Protein AF-A0A2E2WP76-F1 (afdb_monomer)

Structure (mmCIF, N/CA/C/O backbone):
data_AF-A0A2E2WP76-F1
#
_entry.id   AF-A0A2E2WP76-F1
#
loop_
_atom_site.group_PDB
_atom_site.id
_atom_site.type_symbol
_atom_site.label_atom_id
_atom_site.label_alt_id
_atom_site.label_comp_id
_atom_site.label_asym_id
_atom_site.label_entity_id
_atom_site.label_seq_id
_atom_site.pdbx_PDB_ins_code
_atom_site.Cartn_x
_atom_site.Cartn_y
_atom_site.Cartn_z
_atom_site.occupancy
_atom_site.B_iso_or_equiv
_atom_site.auth_seq_id
_atom_site.auth_comp_id
_atom_site.auth_asym_id
_atom_site.auth_atom_id
_atom_site.pdbx_PDB_model_num
ATOM 1 N N . MET A 1 1 ? -3.401 -1.763 -27.498 1.00 46.47 1 MET A N 1
ATOM 2 C CA . MET A 1 1 ? -4.313 -1.823 -26.335 1.00 46.47 1 MET A CA 1
ATOM 3 C C . MET A 1 1 ? -3.497 -1.572 -25.078 1.00 46.47 1 MET A C 1
ATOM 5 O O . MET A 1 1 ? -2.709 -2.426 -24.695 1.00 46.47 1 MET A O 1
ATOM 9 N N . THR A 1 2 ? -3.584 -0.381 -24.490 1.00 55.16 2 THR A N 1
ATOM 10 C CA . 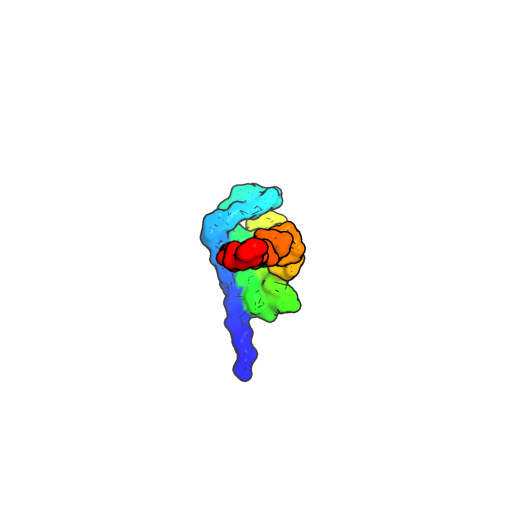THR A 1 2 ? -2.850 -0.057 -23.260 1.00 55.16 2 THR A CA 1
ATOM 11 C C . THR A 1 2 ? -3.571 -0.712 -22.088 1.00 55.16 2 THR A C 1
ATOM 13 O O . THR A 1 2 ? -4.680 -0.331 -21.720 1.00 55.16 2 THR A O 1
ATOM 16 N N . LYS A 1 3 ? -2.980 -1.784 -21.557 1.00 58.72 3 LYS A N 1
ATOM 17 C CA . LYS A 1 3 ? -3.533 -2.556 -20.443 1.00 58.72 3 LYS A CA 1
ATOM 18 C C . LYS A 1 3 ? -3.601 -1.624 -19.229 1.00 58.72 3 LYS A C 1
ATOM 20 O O . LYS A 1 3 ? -2.574 -1.291 -18.647 1.00 58.72 3 LYS A O 1
ATOM 25 N N . LYS A 1 4 ? -4.798 -1.122 -18.903 1.00 61.91 4 LYS A N 1
ATOM 26 C CA . LYS A 1 4 ? -5.017 -0.291 -17.715 1.00 61.91 4 LYS A CA 1
ATOM 27 C C . LYS A 1 4 ? -4.924 -1.192 -16.497 1.00 61.91 4 LYS A C 1
ATOM 29 O O . LYS A 1 4 ? -5.874 -1.873 -16.129 1.00 61.91 4 LYS A O 1
ATOM 34 N N . TYR A 1 5 ? -3.739 -1.249 -15.922 1.00 70.00 5 TYR A N 1
ATOM 35 C CA . TYR A 1 5 ? -3.515 -1.946 -14.675 1.00 70.00 5 TYR A CA 1
ATOM 36 C C . TYR A 1 5 ? -4.209 -1.180 -13.544 1.00 70.00 5 TYR A C 1
ATOM 38 O O . TYR A 1 5 ? -3.955 0.004 -13.332 1.00 70.00 5 TYR A O 1
ATOM 46 N N . ALA A 1 6 ? -5.134 -1.850 -12.861 1.00 75.44 6 ALA A N 1
ATOM 47 C CA . ALA A 1 6 ? -5.886 -1.272 -11.758 1.00 75.44 6 ALA A CA 1
ATOM 48 C C . ALA A 1 6 ? -5.042 -1.234 -10.479 1.00 75.44 6 ALA A C 1
ATOM 50 O O . ALA A 1 6 ? -4.244 -2.140 -10.218 1.00 75.44 6 ALA A O 1
ATOM 51 N N . LYS A 1 7 ? -5.271 -0.203 -9.662 1.00 82.19 7 LYS A N 1
ATOM 52 C CA . LYS A 1 7 ? -4.793 -0.166 -8.281 1.00 82.19 7 LYS A CA 1
ATOM 53 C C . LYS A 1 7 ? -5.585 -1.200 -7.476 1.00 82.19 7 LYS A C 1
ATOM 55 O O . LYS A 1 7 ? -6.814 -1.174 -7.511 1.00 82.19 7 LYS A O 1
ATOM 60 N N . LYS A 1 8 ? -4.908 -2.125 -6.797 1.00 83.75 8 LYS A N 1
ATOM 61 C CA . LYS A 1 8 ? -5.543 -3.186 -5.996 1.00 83.75 8 LYS A CA 1
ATOM 62 C C . LYS A 1 8 ? -5.255 -2.991 -4.524 1.00 83.75 8 LYS A C 1
ATOM 64 O O . LYS A 1 8 ? -4.147 -2.632 -4.150 1.00 83.75 8 LYS A O 1
ATOM 69 N N . PHE A 1 9 ? -6.239 -3.285 -3.699 1.00 84.81 9 PHE A N 1
ATOM 70 C CA . PHE A 1 9 ? -6.092 -3.275 -2.257 1.00 84.81 9 PHE A CA 1
ATOM 71 C C . PHE A 1 9 ? -5.557 -4.616 -1.747 1.00 84.81 9 PHE A C 1
ATOM 73 O O . PHE A 1 9 ? -5.925 -5.664 -2.283 1.00 84.81 9 PHE A O 1
ATOM 80 N N . ILE A 1 10 ? -4.690 -4.593 -0.734 1.00 83.12 10 ILE A N 1
ATOM 81 C CA . ILE A 1 10 ? -4.101 -5.803 -0.153 1.00 83.12 10 ILE A CA 1
ATOM 82 C C . ILE A 1 10 ? -4.812 -6.123 1.165 1.00 83.12 10 ILE A C 1
ATOM 84 O O . ILE A 1 10 ? -4.514 -5.521 2.195 1.00 83.12 10 ILE A O 1
ATOM 88 N N . ALA A 1 11 ? -5.739 -7.082 1.117 1.00 81.50 11 ALA A N 1
ATOM 89 C CA . ALA A 1 11 ? -6.468 -7.533 2.298 1.00 81.50 11 ALA A CA 1
ATOM 90 C C . ALA A 1 11 ? -5.535 -8.253 3.288 1.00 81.50 11 ALA A C 1
ATOM 92 O O . ALA A 1 11 ? -4.742 -9.108 2.883 1.00 81.50 11 ALA A O 1
ATOM 93 N N . GLY A 1 12 ? -5.614 -7.901 4.572 1.00 81.19 12 GLY A N 1
ATOM 94 C CA . GLY A 1 12 ? -4.803 -8.500 5.641 1.00 81.19 12 GLY A CA 1
ATOM 95 C C . GLY A 1 12 ? -3.339 -8.047 5.681 1.00 81.19 12 GLY A C 1
ATOM 96 O O . GLY A 1 12 ? -2.559 -8.553 6.487 1.00 81.19 12 GLY A O 1
ATOM 97 N N . ALA A 1 13 ? -2.939 -7.087 4.842 1.00 86.06 13 ALA A N 1
ATOM 98 C CA . ALA A 1 13 ? -1.608 -6.503 4.928 1.00 86.06 13 ALA A CA 1
ATOM 99 C C . ALA A 1 13 ? -1.574 -5.392 5.980 1.00 86.06 13 ALA A C 1
ATOM 101 O O . ALA A 1 13 ? -2.321 -4.416 5.902 1.00 86.06 13 ALA A O 1
ATOM 102 N N . VAL A 1 14 ? -0.653 -5.533 6.931 1.00 88.00 14 VAL A N 1
ATOM 103 C CA . VAL A 1 14 ? -0.385 -4.530 7.962 1.00 88.00 14 VAL A CA 1
ATOM 104 C C . VAL A 1 14 ? 0.724 -3.600 7.487 1.00 88.00 14 VAL A C 1
ATOM 106 O O . VAL A 1 14 ? 1.791 -4.038 7.048 1.00 88.00 14 VAL A O 1
ATOM 109 N N . CYS A 1 15 ? 0.492 -2.293 7.575 1.00 88.44 15 CYS A N 1
ATOM 110 C CA . CYS A 1 15 ? 1.511 -1.303 7.274 1.00 88.44 15 CYS A CA 1
ATOM 111 C C . CYS A 1 15 ? 2.627 -1.351 8.335 1.00 88.44 15 CYS A C 1
ATOM 113 O O . CYS A 1 15 ? 2.350 -1.073 9.500 1.00 88.44 15 CYS A O 1
ATOM 115 N N . PRO A 1 16 ? 3.903 -1.572 7.970 1.00 84.12 16 PRO A N 1
ATOM 116 C CA . PRO A 1 16 ? 4.992 -1.624 8.951 1.00 84.12 16 PRO A CA 1
ATOM 117 C C . PRO A 1 16 ? 5.261 -0.265 9.618 1.00 84.12 16 PRO A C 1
ATOM 119 O O . PRO A 1 16 ? 5.869 -0.206 10.678 1.00 84.12 16 PRO A O 1
ATOM 122 N N . LYS A 1 17 ? 4.809 0.838 9.004 1.00 88.88 17 LYS A N 1
ATOM 123 C CA . LYS A 1 17 ? 5.082 2.204 9.474 1.00 88.88 17 LYS A CA 1
ATOM 124 C C . LYS A 1 17 ? 4.045 2.739 10.461 1.00 88.88 17 LYS A C 1
ATOM 126 O O . LYS A 1 17 ? 4.371 3.595 11.270 1.00 88.88 17 LYS A O 1
ATOM 131 N N . CYS A 1 18 ? 2.795 2.288 10.361 1.00 90.25 18 CYS A N 1
ATOM 132 C CA . CYS A 1 18 ? 1.692 2.778 11.202 1.00 90.25 18 CYS A CA 1
ATOM 133 C C . CYS A 1 18 ? 0.820 1.668 11.799 1.00 90.25 18 CYS A C 1
ATOM 135 O O . CYS A 1 18 ? -0.123 1.976 12.513 1.00 90.25 18 CYS A O 1
ATOM 137 N N . GLN A 1 19 ? 1.117 0.399 11.503 1.00 88.94 19 GLN A N 1
ATOM 138 C CA . GLN A 1 19 ? 0.390 -0.788 11.971 1.00 88.94 19 GLN A CA 1
ATOM 139 C C . GLN A 1 19 ? -1.093 -0.843 11.574 1.00 88.94 19 GLN A C 1
ATOM 141 O O . GL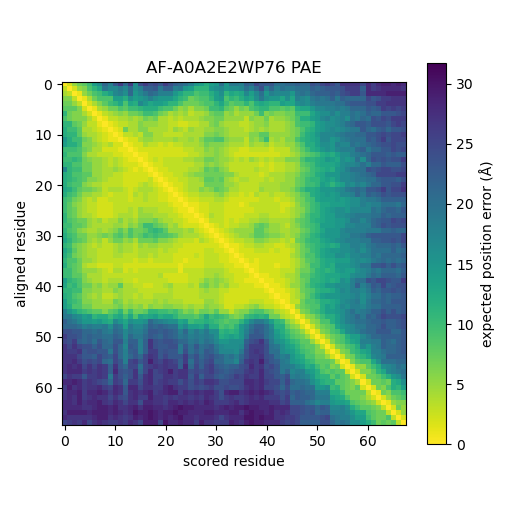N A 1 19 ? -1.837 -1.675 12.078 1.00 88.94 19 GLN A O 1
ATOM 146 N N . ALA A 1 20 ? -1.523 -0.002 10.632 1.00 87.81 20 ALA A N 1
ATOM 147 C CA . ALA A 1 20 ? -2.864 -0.083 10.077 1.00 87.81 20 ALA A CA 1
ATOM 148 C C . ALA A 1 20 ? -2.990 -1.308 9.159 1.00 87.81 20 ALA A C 1
ATOM 150 O O . ALA A 1 20 ? -2.139 -1.528 8.291 1.00 87.81 20 ALA A O 1
ATOM 151 N N . THR A 1 21 ? -4.036 -2.099 9.370 1.00 89.00 21 THR A N 1
ATOM 152 C CA . THR A 1 21 ? -4.431 -3.224 8.514 1.00 89.00 21 THR A CA 1
ATOM 153 C C . THR A 1 21 ? -5.323 -2.704 7.402 1.00 89.00 21 THR A C 1
ATOM 155 O O . THR A 1 21 ? -6.070 -1.755 7.629 1.00 89.00 21 THR A O 1
ATOM 158 N N . ASP A 1 22 ? -5.267 -3.317 6.219 1.00 86.50 22 ASP A N 1
ATOM 159 C CA . ASP A 1 22 ? -6.199 -2.978 5.141 1.00 86.50 22 ASP A CA 1
ATOM 160 C C . ASP A 1 22 ? -6.046 -1.491 4.741 1.00 86.50 22 ASP A C 1
ATOM 162 O O . ASP A 1 22 ? -6.993 -0.720 4.619 1.00 86.50 22 ASP A O 1
ATOM 166 N N . THR A 1 23 ? -4.803 -1.035 4.575 1.00 90.19 23 THR A N 1
ATOM 167 C CA . THR A 1 23 ? -4.512 0.334 4.102 1.00 90.19 23 THR A CA 1
ATOM 168 C C . THR A 1 23 ? -3.485 0.375 2.981 1.00 90.19 23 THR A C 1
ATOM 170 O O . THR A 1 23 ? -3.138 1.452 2.500 1.00 90.19 23 THR A O 1
ATOM 173 N N . LEU A 1 24 ? -2.974 -0.781 2.556 1.00 88.88 24 LEU A N 1
ATOM 174 C CA . LEU A 1 24 ? -1.972 -0.885 1.504 1.00 88.88 24 LEU A CA 1
ATOM 175 C C . LEU A 1 24 ? -2.641 -1.079 0.140 1.00 88.88 24 LEU A C 1
ATOM 177 O O . LEU A 1 24 ? -3.404 -2.019 -0.079 1.00 88.88 24 LEU A O 1
ATOM 181 N N . ILE A 1 25 ? -2.300 -0.200 -0.795 1.00 89.56 25 ILE A N 1
ATOM 182 C CA . ILE A 1 25 ? -2.724 -0.219 -2.192 1.00 89.56 25 ILE A CA 1
ATOM 183 C C . ILE A 1 25 ? -1.516 -0.533 -3.059 1.00 89.56 25 ILE A C 1
ATOM 185 O O . ILE A 1 25 ? -0.462 0.067 -2.907 1.00 89.56 25 ILE A O 1
ATOM 189 N N . VAL A 1 26 ? -1.672 -1.446 -4.004 1.00 87.56 26 VAL A N 1
ATOM 190 C CA . VAL A 1 26 ? -0.671 -1.809 -5.000 1.00 87.56 26 VAL A CA 1
ATOM 191 C C . VAL A 1 26 ? -1.031 -1.183 -6.343 1.00 87.56 26 VAL A C 1
ATOM 193 O O . VAL A 1 26 ? -2.160 -1.304 -6.816 1.00 87.56 26 VAL A O 1
ATOM 196 N N . ASP A 1 27 ? -0.063 -0.539 -6.979 1.00 86.69 27 ASP A N 1
ATOM 197 C CA . ASP A 1 27 ? -0.145 -0.011 -8.331 1.00 86.69 27 ASP A CA 1
ATOM 198 C C . ASP A 1 27 ? 0.603 -0.940 -9.291 1.00 86.69 27 ASP A C 1
ATOM 200 O O . ASP A 1 27 ? 1.828 -1.075 -9.228 1.00 86.69 27 ASP A O 1
ATOM 204 N N . GLN A 1 28 ? -0.160 -1.608 -10.162 1.00 81.94 28 GLN A N 1
ATOM 205 C CA . GLN A 1 28 ? 0.370 -2.521 -11.179 1.00 81.94 28 GLN A CA 1
ATOM 206 C C . GLN A 1 28 ? 0.639 -1.833 -12.526 1.00 81.94 28 GLN A C 1
ATOM 208 O O . GLN A 1 28 ? 1.069 -2.494 -13.467 1.00 81.94 28 GLN A O 1
ATOM 213 N N . GLY A 1 29 ? 0.346 -0.533 -12.651 1.00 80.94 29 GLY A N 1
ATOM 214 C CA . GLY A 1 29 ? 0.531 0.230 -13.891 1.00 80.94 29 GLY A CA 1
ATOM 215 C C . GLY A 1 29 ? 1.950 0.717 -14.106 1.00 80.94 29 GLY A C 1
ATOM 216 O O . GLY A 1 29 ? 2.299 1.109 -15.218 1.00 80.94 29 GLY A O 1
ATOM 217 N N . VAL A 1 30 ? 2.765 0.654 -13.059 1.00 77.31 30 VAL A N 1
ATOM 218 C CA . VAL A 1 30 ? 4.175 1.018 -13.075 1.00 77.31 30 VAL A CA 1
ATOM 219 C C . VAL A 1 30 ? 5.048 -0.226 -12.928 1.00 77.31 30 VAL A C 1
ATOM 221 O O . VAL A 1 30 ? 4.707 -1.168 -12.216 1.00 77.31 30 VAL A O 1
ATOM 224 N N . THR A 1 31 ? 6.182 -0.238 -13.627 1.00 81.19 31 THR A N 1
ATOM 225 C CA . THR A 1 31 ? 7.235 -1.246 -13.459 1.00 81.19 31 THR A CA 1
ATOM 226 C C . THR A 1 31 ? 8.488 -0.523 -12.965 1.00 81.19 31 THR A C 1
ATOM 228 O O . THR A 1 31 ? 8.964 0.363 -13.674 1.00 81.19 31 THR A O 1
ATOM 231 N N . PRO A 1 32 ? 9.011 -0.844 -11.769 1.00 80.44 32 PRO A N 1
ATOM 232 C CA . PRO A 1 32 ? 8.560 -1.889 -10.846 1.00 80.44 32 PRO A CA 1
ATOM 233 C C . PRO A 1 32 ? 7.235 -1.545 -10.146 1.00 80.44 32 PRO A C 1
ATOM 235 O O . PRO A 1 32 ? 6.933 -0.379 -9.899 1.00 80.44 32 PRO A O 1
ATOM 238 N N . MET A 1 33 ? 6.467 -2.583 -9.801 1.00 82.75 33 MET A N 1
ATOM 239 C CA . MET A 1 33 ? 5.205 -2.461 -9.062 1.00 82.75 33 MET A CA 1
ATOM 240 C C . MET A 1 33 ? 5.432 -1.699 -7.754 1.00 82.75 33 MET A C 1
ATOM 242 O O . MET A 1 33 ? 6.401 -1.979 -7.042 1.00 82.75 33 MET A O 1
ATOM 246 N N . ARG A 1 34 ? 4.554 -0.754 -7.411 1.00 86.44 34 ARG A N 1
ATOM 247 C CA . ARG A 1 34 ? 4.673 0.028 -6.169 1.0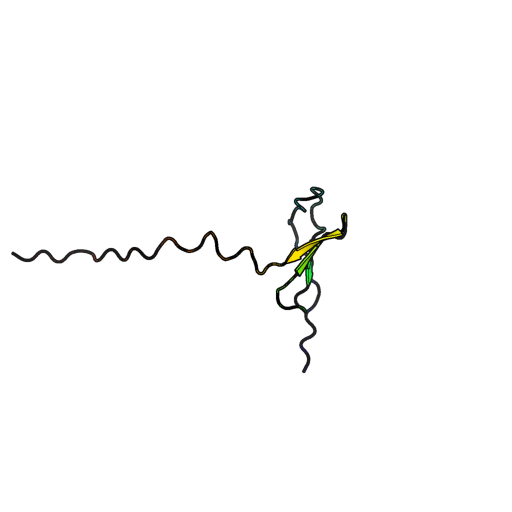0 86.44 34 ARG A CA 1
ATOM 248 C C . ARG A 1 34 ? 3.485 -0.206 -5.259 1.00 86.44 34 ARG A C 1
ATOM 250 O O . ARG A 1 34 ? 2.365 -0.318 -5.736 1.00 86.44 34 ARG A O 1
ATOM 257 N N . ARG A 1 35 ? 3.724 -0.256 -3.951 1.00 88.81 35 ARG A N 1
ATOM 258 C CA . ARG A 1 35 ? 2.681 -0.277 -2.922 1.00 88.81 35 ARG A CA 1
ATOM 259 C C . ARG A 1 35 ? 2.710 1.008 -2.108 1.00 88.81 35 ARG A C 1
ATOM 261 O O . ARG A 1 35 ? 3.793 1.475 -1.778 1.00 88.81 35 ARG A O 1
ATOM 268 N N . GLU A 1 36 ? 1.550 1.553 -1.777 1.00 90.12 36 GLU A N 1
ATOM 269 C CA . GLU A 1 36 ? 1.366 2.775 -0.998 1.00 90.12 36 GLU A CA 1
ATOM 270 C C . GLU A 1 36 ? 0.362 2.549 0.138 1.00 90.12 36 GLU A C 1
ATOM 272 O O . GLU A 1 36 ? -0.664 1.905 -0.055 1.00 90.12 36 GLU A O 1
ATOM 277 N N . CYS A 1 37 ? 0.643 3.074 1.329 1.00 91.62 37 CYS A N 1
ATOM 278 C CA . CYS A 1 37 ? -0.274 3.078 2.460 1.00 91.62 37 CYS A CA 1
ATOM 279 C C . CYS A 1 37 ? -1.095 4.368 2.469 1.00 91.62 37 CYS A C 1
ATOM 281 O O . CYS A 1 37 ? -0.529 5.445 2.652 1.00 91.62 37 CYS A O 1
ATOM 283 N N . VAL A 1 38 ? -2.422 4.267 2.378 1.00 89.25 38 VAL A N 1
ATOM 284 C CA . VAL A 1 38 ? -3.311 5.444 2.385 1.00 89.25 38 VAL A CA 1
ATOM 285 C C . VAL A 1 38 ? -3.425 6.133 3.743 1.00 89.25 38 VAL A C 1
ATOM 287 O O . VAL A 1 38 ? -3.826 7.287 3.806 1.00 89.25 38 VAL A O 1
ATOM 290 N N . ASN A 1 39 ? -3.058 5.452 4.831 1.00 89.56 39 ASN A N 1
ATOM 291 C CA . ASN A 1 39 ? -3.179 6.002 6.182 1.00 89.56 39 ASN A CA 1
ATOM 292 C C . ASN A 1 39 ? -1.994 6.900 6.575 1.00 89.56 39 ASN A C 1
ATOM 294 O O . ASN A 1 39 ? -2.166 7.896 7.266 1.00 89.56 39 ASN A O 1
ATOM 298 N N . CYS A 1 40 ? -0.775 6.548 6.153 1.00 91.19 40 CYS A N 1
ATOM 299 C CA . CYS A 1 40 ? 0.448 7.262 6.548 1.00 91.19 40 CYS A CA 1
ATOM 300 C C . CYS A 1 40 ? 1.326 7.720 5.374 1.00 91.19 40 CYS A C 1
ATOM 302 O O . CYS A 1 40 ? 2.393 8.292 5.606 1.00 91.19 40 CYS A O 1
ATOM 304 N N . GLY A 1 41 ? 0.930 7.421 4.133 1.00 88.88 41 GLY A N 1
ATOM 305 C CA . GLY A 1 41 ? 1.679 7.758 2.920 1.00 88.88 41 GLY A CA 1
ATOM 306 C C . GLY A 1 41 ? 2.933 6.910 2.680 1.00 88.88 41 GLY A C 1
ATOM 307 O O . GLY A 1 41 ? 3.808 7.308 1.920 1.00 88.88 41 GLY A O 1
ATOM 308 N N . PHE A 1 42 ? 3.085 5.762 3.350 1.00 88.56 42 PHE A N 1
ATOM 309 C CA . PHE A 1 42 ? 4.250 4.889 3.157 1.00 88.56 42 PHE A CA 1
ATOM 310 C C . PHE A 1 42 ? 4.259 4.276 1.751 1.00 88.56 42 PHE A C 1
ATOM 312 O O . PHE A 1 42 ? 3.320 3.568 1.415 1.00 88.56 42 PHE A O 1
ATOM 319 N N . GLN A 1 43 ? 5.324 4.471 0.972 1.00 87.81 43 GLN A N 1
ATOM 320 C CA . GLN A 1 43 ? 5.486 3.889 -0.365 1.00 87.81 43 GLN A CA 1
ATOM 321 C C . GLN A 1 43 ? 6.658 2.905 -0.396 1.00 87.81 43 GLN A C 1
ATOM 323 O O . GLN A 1 43 ? 7.714 3.175 0.168 1.00 87.81 43 GLN A O 1
ATOM 328 N N . GLN A 1 44 ? 6.497 1.777 -1.086 1.00 83.31 44 GLN A N 1
ATOM 329 C CA . GLN A 1 44 ? 7.560 0.793 -1.280 1.00 83.31 44 GLN A CA 1
ATOM 330 C C . GLN A 1 44 ? 7.486 0.174 -2.680 1.00 83.31 44 GLN A C 1
ATOM 332 O O . GLN A 1 44 ? 6.411 -0.205 -3.144 1.00 83.31 44 GLN A O 1
ATOM 337 N N . ALA A 1 45 ? 8.629 0.029 -3.351 1.00 85.00 45 ALA A N 1
ATOM 338 C CA . ALA A 1 45 ? 8.723 -0.723 -4.599 1.00 85.00 45 ALA A CA 1
ATOM 339 C C . ALA A 1 45 ? 8.808 -2.233 -4.312 1.00 85.00 45 ALA A C 1
ATOM 341 O O . ALA A 1 45 ? 9.567 -2.679 -3.455 1.00 85.00 45 ALA A O 1
ATOM 342 N N . GLN A 1 46 ? 8.030 -3.041 -5.031 1.00 69.75 46 GLN A N 1
ATOM 343 C CA . GLN A 1 46 ? 8.001 -4.502 -4.886 1.00 69.75 46 GLN A CA 1
ATOM 344 C C . GLN A 1 46 ? 9.132 -5.203 -5.672 1.00 69.75 46 GLN A C 1
ATOM 346 O O . GLN A 1 46 ? 9.180 -6.426 -5.721 1.00 69.75 46 GLN A O 1
ATOM 351 N N . GLY A 1 47 ? 10.061 -4.449 -6.270 1.00 61.12 47 GLY A N 1
ATOM 352 C CA . GLY A 1 47 ? 11.182 -4.991 -7.049 1.00 61.12 47 GLY A CA 1
ATOM 353 C C . GLY A 1 47 ? 12.400 -5.426 -6.227 1.00 61.12 47 GLY A C 1
ATOM 354 O O . GLY A 1 47 ? 13.145 -6.287 -6.674 1.00 61.12 47 GLY A O 1
ATOM 355 N N . GLU A 1 48 ? 12.596 -4.884 -5.024 1.00 54.47 48 GLU A N 1
ATOM 356 C CA . GLU A 1 48 ? 13.831 -5.115 -4.249 1.00 54.47 48 GLU A CA 1
ATOM 357 C C . GLU A 1 48 ? 13.742 -6.303 -3.276 1.00 54.47 48 GLU A C 1
ATOM 359 O O . GLU A 1 48 ? 14.752 -6.774 -2.766 1.00 54.47 48 GLU A O 1
ATOM 364 N N . ALA A 1 49 ? 12.545 -6.845 -3.031 1.00 50.53 49 ALA A N 1
ATOM 365 C CA . ALA A 1 49 ? 12.342 -7.861 -1.993 1.00 50.53 49 ALA A CA 1
ATOM 366 C C . ALA A 1 49 ? 12.664 -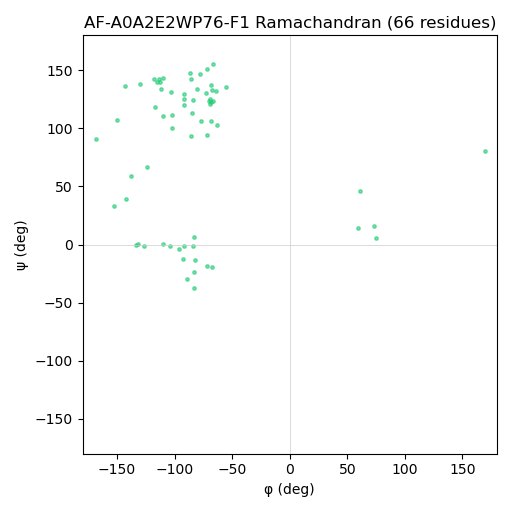9.309 -2.423 1.00 50.53 49 ALA A C 1
ATOM 368 O O . ALA A 1 49 ? 12.520 -10.221 -1.612 1.00 50.53 49 ALA A O 1
ATOM 369 N N . LEU A 1 50 ? 13.070 -9.550 -3.676 1.00 47.53 50 LEU A N 1
ATOM 370 C CA . LEU A 1 50 ? 13.172 -10.908 -4.238 1.00 47.53 50 LEU A CA 1
ATOM 371 C C . LEU A 1 50 ? 14.594 -11.482 -4.348 1.00 47.53 50 LEU A C 1
ATOM 373 O O . LEU A 1 50 ? 14.722 -12.638 -4.736 1.00 47.53 50 LEU A O 1
ATOM 377 N N . GLN A 1 51 ? 15.652 -10.757 -3.970 1.00 48.06 51 GLN A N 1
ATOM 378 C CA . GLN A 1 51 ? 17.024 -11.274 -4.128 1.00 48.06 51 GLN A CA 1
ATOM 379 C C . GLN A 1 51 ? 17.655 -11.939 -2.895 1.00 48.06 51 GLN A C 1
ATOM 381 O O . GLN A 1 51 ? 18.739 -12.489 -3.030 1.00 48.06 51 GLN A O 1
ATOM 386 N N . SER A 1 52 ? 17.015 -11.969 -1.719 1.00 43.25 52 SER A N 1
ATOM 387 C CA . SER A 1 52 ? 17.707 -12.449 -0.503 1.00 43.25 52 SER A CA 1
ATOM 388 C C . SER A 1 52 ? 17.243 -13.797 0.069 1.00 43.25 52 SER A C 1
ATOM 390 O O . SER A 1 52 ? 17.766 -14.207 1.103 1.00 43.25 52 SER A O 1
ATOM 392 N N . SER A 1 53 ? 16.267 -14.500 -0.517 1.00 48.19 53 SER A N 1
ATOM 393 C CA . SER A 1 53 ? 15.720 -15.700 0.152 1.00 48.19 53 SER A CA 1
ATOM 394 C C . SER A 1 53 ? 15.147 -16.771 -0.777 1.00 48.19 53 SER A C 1
ATOM 396 O O . SER A 1 53 ? 14.182 -17.438 -0.435 1.00 48.19 53 SER A O 1
ATOM 398 N N . GLN A 1 54 ? 15.709 -16.941 -1.974 1.00 51.41 54 GLN A N 1
ATOM 399 C CA . GLN A 1 54 ? 15.418 -18.109 -2.821 1.00 51.41 54 GLN A CA 1
ATOM 400 C C . GLN A 1 54 ? 16.682 -18.584 -3.553 1.00 51.41 54 GLN A C 1
ATOM 402 O O . GLN A 1 54 ? 16.633 -18.968 -4.711 1.00 51.41 54 GLN A O 1
ATOM 407 N N . GLU A 1 55 ? 17.833 -18.554 -2.881 1.00 53.94 55 GLU A N 1
ATOM 408 C CA . GLU A 1 55 ? 19.045 -19.230 -3.356 1.00 53.94 55 GLU A CA 1
ATOM 409 C C . GLU A 1 55 ? 19.534 -20.186 -2.271 1.00 53.94 55 GLU A C 1
ATOM 411 O O . GLU A 1 55 ? 20.534 -19.968 -1.601 1.00 53.94 55 GLU A O 1
ATOM 416 N N . SER A 1 56 ? 18.745 -21.221 -2.007 1.00 51.84 56 SER A N 1
ATOM 417 C CA . SER A 1 56 ? 19.170 -22.410 -1.267 1.00 51.84 56 SER A CA 1
ATOM 418 C C . SER A 1 5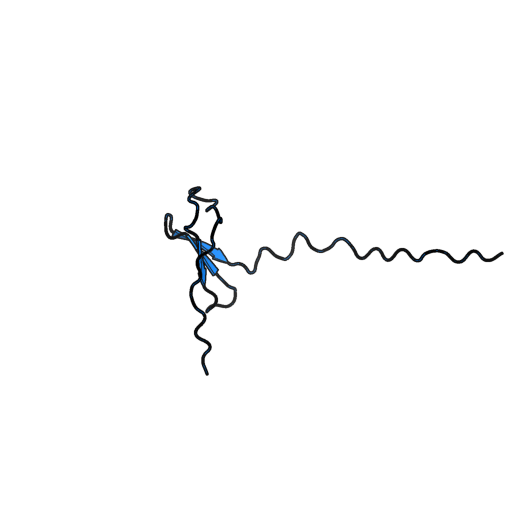6 ? 18.087 -23.458 -1.441 1.00 51.84 56 SER A C 1
ATOM 420 O O . SER A 1 56 ? 17.104 -23.442 -0.717 1.00 51.84 56 SER A O 1
ATOM 422 N N . ILE A 1 57 ? 18.225 -24.281 -2.479 1.00 60.44 57 ILE A N 1
ATOM 423 C CA . ILE A 1 57 ? 17.899 -25.717 -2.568 1.00 60.44 57 ILE A CA 1
ATOM 424 C C . ILE A 1 57 ? 18.007 -26.066 -4.062 1.00 60.44 57 ILE A C 1
ATOM 426 O O . ILE A 1 57 ? 17.038 -26.124 -4.807 1.00 60.44 57 ILE A O 1
ATOM 430 N N . VAL A 1 58 ? 19.240 -26.275 -4.514 1.00 59.00 58 VAL A N 1
ATOM 431 C CA . VAL A 1 58 ? 19.545 -27.208 -5.611 1.00 59.00 58 VAL A CA 1
ATOM 432 C C . VAL A 1 58 ? 20.808 -27.962 -5.213 1.00 59.00 58 VAL A C 1
ATOM 434 O O . VAL A 1 58 ? 21.842 -27.920 -5.868 1.00 59.00 58 VAL A O 1
ATOM 437 N N . HIS A 1 59 ? 20.728 -28.650 -4.073 1.00 58.56 59 HIS A N 1
ATOM 438 C CA .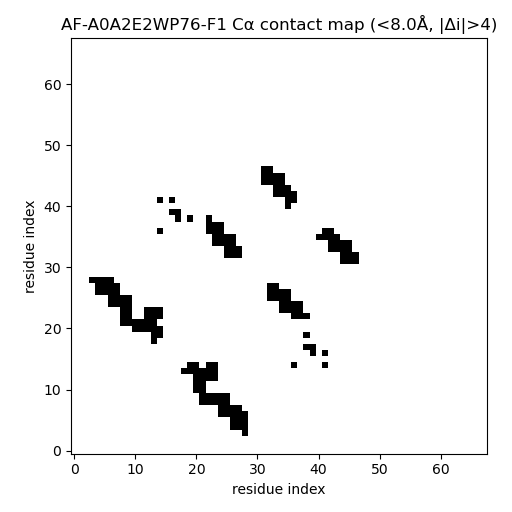 HIS A 1 59 ? 21.627 -29.764 -3.817 1.00 58.56 59 HIS A CA 1
ATOM 439 C C . HIS A 1 59 ? 20.984 -30.989 -4.465 1.00 58.56 59 HIS A C 1
ATOM 441 O O . HIS A 1 59 ? 20.100 -31.626 -3.894 1.00 58.56 59 HIS A O 1
ATOM 447 N N . TRP A 1 60 ? 21.363 -31.272 -5.708 1.00 65.44 60 TRP A N 1
ATOM 448 C CA . TRP A 1 60 ? 21.037 -32.553 -6.315 1.00 65.44 60 TRP A CA 1
ATOM 449 C C . TRP A 1 60 ? 21.854 -33.622 -5.572 1.00 65.44 60 TRP A C 1
ATOM 451 O O . TRP A 1 60 ? 23.067 -33.715 -5.718 1.00 65.44 60 TRP A O 1
ATOM 461 N N . VAL A 1 61 ? 21.212 -34.418 -4.722 1.00 64.44 61 VAL A N 1
ATOM 462 C CA . VAL A 1 61 ? 21.812 -35.662 -4.227 1.00 64.44 61 VAL A CA 1
ATOM 463 C C . VAL A 1 61 ? 21.515 -36.726 -5.276 1.00 64.44 61 VAL A C 1
ATOM 465 O O . VAL A 1 61 ? 20.352 -37.073 -5.480 1.00 64.44 61 VAL A O 1
ATOM 468 N N . LYS A 1 62 ? 22.542 -37.242 -5.966 1.00 62.41 62 LYS A N 1
ATOM 469 C CA . LYS A 1 62 ? 22.380 -38.496 -6.717 1.00 62.41 62 LYS A CA 1
ATOM 470 C C . LYS A 1 62 ? 22.248 -39.645 -5.714 1.00 62.41 62 LYS A C 1
ATOM 472 O O . LYS A 1 62 ? 23.155 -39.812 -4.897 1.00 62.41 62 LYS A O 1
ATOM 477 N N . PRO A 1 63 ? 21.167 -40.441 -5.760 1.00 60.44 63 PRO A N 1
ATOM 478 C CA . PRO A 1 63 ? 21.133 -41.714 -5.060 1.00 60.44 63 PRO A CA 1
ATOM 479 C C . PRO A 1 63 ? 22.113 -42.675 -5.749 1.00 60.44 63 PRO A C 1
ATOM 481 O O . PRO A 1 63 ? 22.237 -42.678 -6.971 1.00 60.44 63 PRO A O 1
ATOM 484 N N . GLY A 1 64 ? 22.873 -43.405 -4.935 1.00 60.75 64 GLY A N 1
ATOM 485 C CA . GLY A 1 64 ? 24.121 -44.047 -5.329 1.00 60.75 64 GLY A CA 1
ATOM 486 C C . GLY A 1 64 ? 24.038 -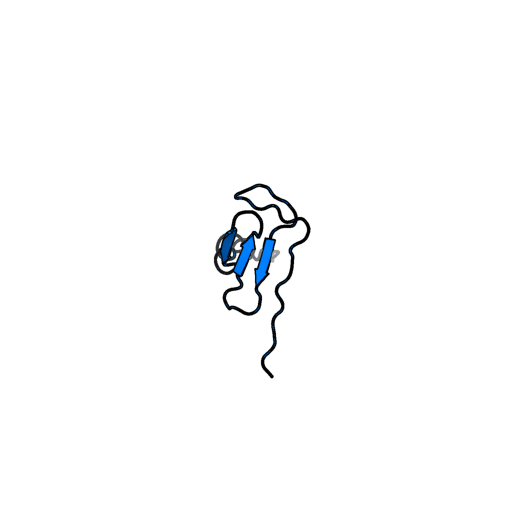45.180 -6.351 1.00 60.75 64 GLY A C 1
ATOM 487 O O . GLY A 1 64 ? 23.071 -45.934 -6.413 1.00 60.75 64 GLY A O 1
ATOM 488 N N . GLU A 1 65 ? 25.162 -45.370 -7.037 1.00 49.41 65 GLU A N 1
ATOM 489 C CA . GLU A 1 65 ? 25.560 -46.644 -7.625 1.00 49.41 65 GLU A CA 1
ATOM 490 C C . GLU A 1 65 ? 26.756 -47.171 -6.825 1.00 49.41 65 GLU A C 1
ATOM 492 O O . GLU A 1 65 ? 27.848 -46.605 -6.837 1.00 49.41 65 GLU A O 1
ATOM 497 N N . LYS A 1 66 ? 26.517 -48.250 -6.071 1.00 62.88 66 LYS A N 1
ATOM 498 C CA . LYS A 1 66 ? 27.582 -49.155 -5.636 1.00 62.88 66 LYS A CA 1
ATOM 499 C C . LYS A 1 66 ? 28.170 -49.782 -6.898 1.00 62.88 66 LYS A C 1
ATOM 501 O O . LYS A 1 66 ? 27.404 -50.337 -7.680 1.00 62.88 66 LYS A O 1
ATOM 506 N N . SER A 1 67 ? 29.489 -49.799 -7.047 1.00 51.69 67 SER A N 1
ATOM 507 C CA . SER A 1 67 ? 30.117 -50.785 -7.922 1.00 51.69 67 SER A CA 1
ATOM 508 C C . SER A 1 67 ? 31.518 -51.140 -7.435 1.00 51.69 67 SER A C 1
ATOM 510 O O . SER A 1 67 ? 32.436 -50.347 -7.595 1.00 51.69 67 SER A O 1
ATOM 512 N N . SER A 1 68 ? 31.577 -52.362 -6.890 1.00 49.09 68 SER A N 1
ATOM 513 C CA . SER A 1 68 ? 32.693 -53.308 -6.735 1.00 49.09 68 SER A CA 1
ATOM 514 C C . SER A 1 68 ? 33.933 -52.953 -5.919 1.00 49.09 68 SER A C 1
ATOM 516 O O . SER A 1 68 ? 34.515 -51.867 -6.082 1.00 49.09 68 SER A O 1
#

Sequence (68 aa):
MTKKYAKKFIAGAVCPKCQATDTLIVDQGVTPMRRECVNCGFQQAQGEALQSSQESIVHWVKPGEKSS

Solvent-accessible surface area (backbone atoms only — not comparable to full-atom values): 4610 Å² total; per-residue (Å²): 133,86,80,81,46,63,75,42,75,39,82,83,39,61,38,91,89,75,66,45,60,61,35,38,33,36,37,60,69,46,88,64,37,35,34,36,25,78,84,80,67,52,70,47,64,68,67,74,79,72,81,83,83,82,87,83,86,83,78,82,77,78,82,84,81,89,78,134

pLDDT: mean 73.75, std 15.57, range [43.25, 91.62]

Secondary structure (DSSP, 8-state):
----PPEEE-TTPBPTTT--BS-EEEE-SSSS-EEEETTT--EEETTSTTSSSS-------PPP----

Mean predicted aligned error: 12.66 Å

Foldseek 3Di:
DQPQFDWDWDAQDADPVPRDGRQWIWGPSDPQIKIAGPVPGDIDGPPPPPDPPPPDDPPDDD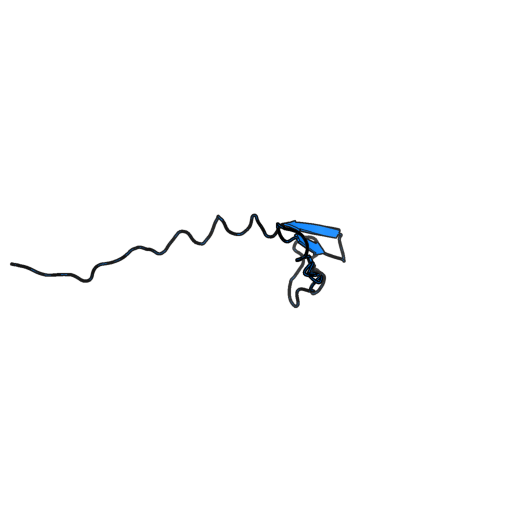DDDDDD

Radius of gyration: 20.44 Å; Cα contacts (8 Å, |Δi|>4): 92; chains: 1; bounding box: 39×61×38 Å

Nearest PDB structures (foldseek):
  8dvf-assembly1_H  TM=6.107E-01  e=9.538E-01  Escherichia phage T4
  5oik-assembly1_I  TM=4.351E-01  e=7.403E-01  Bos taurus
  6gmh-assembly1_I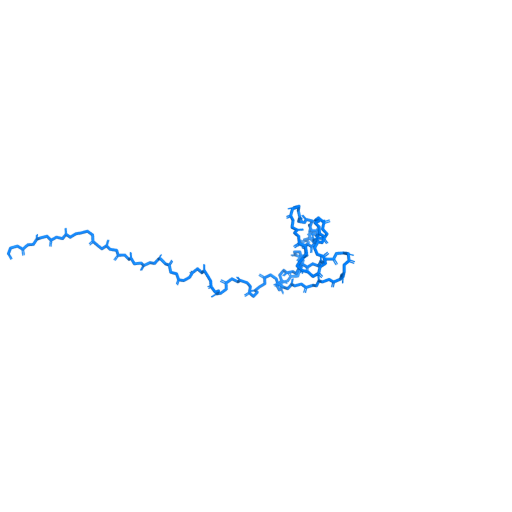  TM=4.571E-01  e=1.083E+00  Sus scrofa
  7eu1-assembly1_I  TM=6.338E-01  e=5.992E+00  Arabidopsis thaliana
  7ycx-assembly1_7  TM=4.107E-01  e=1.486E+00  Sus scrofa